Protein 6SWI (pdb70)

Secondary structure (DSSP, 8-state):
----HHHHHHHHHHHHHTT-TT--HHHHHHHHTS-HHHHHHHHHHHHSS-HHHHHHHHHHHHHHHHHHH----HHHHHHHTT-SSHHHHHHHHHHHHSS-HHHHHHHH---TTS-------

Organism: Geobacillus stearothermophilus (NCBI:txid1422)

InterPro domains:
  IPR001789 Signal transduction response regulator, receiver domain [PF00072] (6-118)
  IPR001789 Signal transduction response regulator, receiver domain [PS50110] (5-122)
  IPR001789 Signal transduction response regulator, receiver domain [SM00448] (4-118)
  IPR009057 Homedomain-like superfamily [SSF46689] (294-342)
  IPR009057 Homedomain-like superfamily [SSF46689] (347-397)
  IPR011006 CheY-like superfamily [SSF52172] (5-155)
  IPR018060 AraC-like, DNA binding HTH domain [PF12833] (318-395)
  IPR018060 AraC-like, DNA binding HTH domain [PS01124] (297-396)
  IPR018060 AraC-like, DNA binding HTH domain [SM00342] (311-394)
  IPR018062 HTH domain AraC-type, conserved site [PS00041] (348-390)
  IPR020449 Transcription regulator HTH, AraC- type, HTH domain [PR00032] (363-378)
  IPR020449 Transcription regulator HTH, AraC- type, HTH domain [PR00032] (378-394)
  IPR051552 Hexose Phosphate Transport Regulator [PTHR42713] (4-187)

Nearest PDB structures (foldseek):
  6swi-assembly1_A  TM=1.008E+00  e=3.153E-19  Geobacillus stearothermophilus
  3lsg-assembly1_A  TM=9.670E-01  e=1.122E-08  Fusobacterium nucleatum subsp. nucleatum
  3oou-assembly1_A  TM=9.439E-01  e=3.362E-07  Listeria innocua
  3lsg-assembly3_E  TM=9.500E-01  e=1.324E-06  Fusobacterium nucleatum subsp. nucleatum
  4fe7-assembly1_A-2  TM=8.392E-01  e=9.029E-06  Escherichia coli

B-factor: mean 15.65, std 7.91, range [6.59, 47.98]

Sequence (121 aa):
SRLSSPIIVRRRRARQYIQKHFSQSDLTLEESVAEFLNVSPVYLSRMIKQELGIISFIIHLLTKKIRMEKAAELLLSSTELPPIHEIAERVGYDDTQHYFSSSTAFKKKAMGVVSPNQYRRRTTRMMISSEYTTDHHHHHH

Structure (mmCIF, N/CA/C/O backbone):
data_6SWI
#
_entry.id   6SWI
#
_cell.length_a   26.855
_cell.length_b   38.744
_cell.length_c   92.463
_cell.angle_alpha   90.000
_cell.angle_beta   90.000
_cell.angle_gamma   90.000
#
_symmetry.space_group_name_H-M   'P 21 21 21'
#
loop_
_entity.id
_entity.type
_entity.pdbx_description
1 polymer 'Two-component response regulator'
2 water water
#
loop_
_atom_site.group_PDB
_atom_site.id
_atom_site.type_symbol
_atom_site.label_atom_id
_atom_site.label_alt_id
_atom_site.label_comp_id
_atom_site.label_asym_id
_atom_site.label_entity_id
_atom_site.label_seq_id
_atom_site.pdbx_PDB_ins_code
_atom_site.Cartn_x
_atom_site.Cartn_y
_atom_site.Cartn_z
_atom_site.occupancy
_atom_site.B_iso_or_equiv
_atom_site.auth_seq_id
_atom_site.auth_comp_id
_atom_site.auth_asym_id
_atom_site.auth_atom_id
_atom_site.pdbx_PDB_model_num
ATOM 1 N N . SER A 1 1 ? 23.754 -2.747 -3.167 1.00 31.05 290 SER A N 1
ATOM 2 C CA . SER A 1 1 ? 25.206 -2.635 -3.250 1.00 31.80 290 SER A CA 1
ATOM 3 C C . SER A 1 1 ? 25.724 -3.043 -4.619 1.00 31.53 290 SER A C 1
ATOM 4 O O . SER A 1 1 ? 25.585 -4.198 -5.026 1.00 31.67 290 SER A O 1
ATOM 5 N N . ARG A 1 2 ? 26.328 -2.084 -5.323 1.00 29.05 291 ARG A N 1
ATOM 6 C CA . ARG A 1 2 ? 26.842 -2.294 -6.672 1.00 26.67 291 ARG A CA 1
ATOM 7 C C . ARG A 1 2 ? 28.281 -1.808 -6.801 1.00 24.15 291 ARG A C 1
ATOM 8 O O . ARG A 1 2 ? 28.714 -1.409 -7.884 1.00 24.55 291 ARG A O 1
ATOM 11 N N . LEU A 1 3 ? 29.029 -1.825 -5.702 1.00 19.94 292 LEU A N 1
ATOM 12 C CA . LEU A 1 3 ? 30.437 -1.461 -5.745 1.00 16.42 292 LEU A CA 1
ATOM 13 C C . LEU A 1 3 ? 31.237 -2.538 -6.470 1.00 16.34 292 LEU A C 1
ATOM 14 O O . LEU A 1 3 ? 30.937 -3.733 -6.380 1.00 17.48 292 LEU A O 1
ATOM 19 N N . SER A 1 4 ? 32.267 -2.101 -7.206 1.00 15.55 293 SER A N 1
ATOM 20 C CA A SER A 1 4 ? 33.177 -3.036 -7.845 0.62 14.94 293 SER A CA 1
ATOM 21 C CA B SER A 1 4 ? 33.187 -3.029 -7.845 0.38 15.18 293 SER A CA 1
ATOM 22 C C . SER A 1 4 ? 33.868 -3.895 -6.788 1.00 14.26 293 SER A C 1
ATOM 23 O O . SER A 1 4 ? 33.998 -3.490 -5.630 1.00 14.33 293 SER A O 1
ATOM 28 N N . PRO A 1 5 ? 34.318 -5.096 -7.169 1.00 13.75 294 PRO A N 1
ATOM 29 C CA . PRO A 1 5 ? 34.961 -5.981 -6.182 1.00 13.39 294 PRO A CA 1
ATOM 30 C C . PRO A 1 5 ? 36.079 -5.343 -5.368 1.00 13.07 294 PRO A C 1
ATOM 31 O O . PRO A 1 5 ? 36.142 -5.559 -4.154 1.00 14.84 294 PRO A O 1
ATO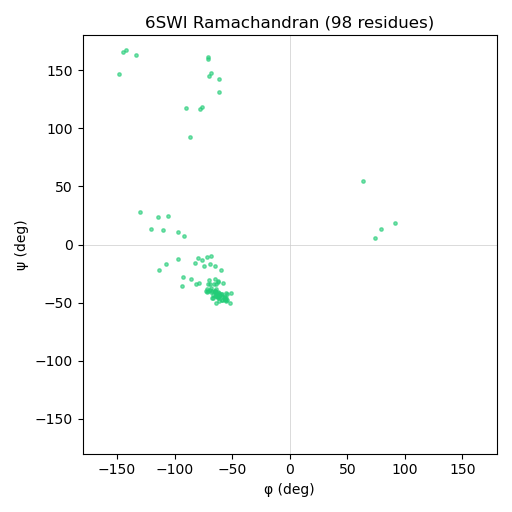M 35 N N . ILE A 1 6 ? 36.953 -4.550 -5.988 1.00 12.41 295 ILE A N 1
ATOM 36 C CA A ILE A 1 6 ? 38.085 -3.992 -5.256 0.44 12.86 295 ILE A CA 1
ATOM 37 C CA B ILE A 1 6 ? 38.084 -3.997 -5.250 0.56 12.77 295 ILE A CA 1
ATOM 38 C C . ILE A 1 6 ? 37.616 -2.977 -4.219 1.00 11.59 295 ILE A C 1
ATOM 39 O O . ILE A 1 6 ? 38.145 -2.919 -3.099 1.00 12.12 295 ILE A O 1
ATOM 48 N N . VAL A 1 7 ? 36.622 -2.158 -4.571 1.00 11.51 296 VAL A N 1
ATOM 49 C CA . VAL A 1 7 ? 36.135 -1.147 -3.640 1.00 11.38 296 VAL A CA 1
ATOM 50 C C . VAL A 1 7 ? 35.340 -1.801 -2.522 1.00 11.34 296 VAL A C 1
ATOM 51 O O . VAL A 1 7 ? 35.462 -1.424 -1.352 1.00 11.65 296 VAL A O 1
ATOM 55 N N . ARG A 1 8 ? 34.528 -2.805 -2.856 1.00 12.38 297 ARG A N 1
ATOM 56 C CA A ARG A 1 8 ? 33.802 -3.534 -1.823 0.53 13.70 297 ARG A CA 1
ATOM 57 C CA B ARG A 1 8 ? 33.803 -3.532 -1.823 0.47 13.04 297 ARG A CA 1
ATOM 58 C C . ARG A 1 8 ? 34.762 -4.191 -0.835 1.00 12.57 297 ARG A C 1
ATOM 59 O O . ARG A 1 8 ? 34.555 -4.124 0.384 1.00 13.05 297 ARG A O 1
ATOM 74 N N . ARG A 1 9 ? 35.823 -4.822 -1.346 1.00 12.68 298 ARG A N 1
ATOM 75 C CA A ARG A 1 9 ? 36.795 -5.474 -0.471 0.56 13.77 298 ARG A CA 1
ATOM 76 C CA B ARG A 1 9 ? 36.787 -5.474 -0.466 0.44 13.85 298 ARG A CA 1
ATOM 77 C C . ARG A 1 9 ? 37.510 -4.461 0.412 1.00 12.76 298 ARG A C 1
ATOM 78 O O . ARG A 1 9 ? 37.747 -4.714 1.602 1.00 12.72 298 ARG A O 1
ATOM 93 N N . ALA A 1 10 ? 37.877 -3.311 -0.156 1.00 11.15 299 ALA A N 1
ATOM 94 C CA . ALA A 1 10 ? 38.548 -2.289 0.639 1.00 10.96 299 ALA A CA 1
ATOM 95 C C . ALA A 1 10 ? 37.640 -1.767 1.743 1.00 9.88 299 ALA A C 1
ATOM 96 O O . ALA A 1 10 ? 38.080 -1.593 2.888 1.00 11.31 299 ALA A O 1
ATOM 98 N N . ARG A 1 11 ? 36.374 -1.499 1.414 1.00 11.17 300 ARG A N 1
ATOM 99 C CA . ARG A 1 11 ? 35.447 -0.978 2.410 1.00 12.90 300 ARG A CA 1
ATOM 100 C C . ARG A 1 11 ? 35.199 -1.999 3.508 1.00 12.66 300 ARG A C 1
ATOM 101 O O . ARG A 1 11 ? 35.156 -1.643 4.689 1.00 13.49 300 ARG A O 1
ATOM 109 N N . GLN A 1 12 ? 35.071 -3.275 3.140 1.00 13.17 301 GLN A N 1
ATOM 110 C CA . GLN A 1 12 ? 34.906 -4.326 4.141 1.00 14.31 301 GLN A CA 1
ATOM 111 C C . GLN A 1 12 ? 36.092 -4.368 5.092 1.00 12.24 301 GLN A C 1
ATOM 112 O O . GLN A 1 12 ? 35.921 -4.533 6.307 1.00 12.99 301 GLN A O 1
ATOM 118 N N . TYR A 1 13 ? 37.307 -4.248 4.551 1.00 10.85 302 TYR A N 1
ATOM 119 C CA . TYR A 1 13 ? 38.502 -4.308 5.379 1.00 11.42 302 TYR A CA 1
ATOM 120 C C . TYR A 1 13 ? 38.559 -3.125 6.338 1.00 10.64 302 TYR A C 1
ATOM 121 O O . TYR A 1 13 ? 38.853 -3.297 7.527 1.00 12.47 302 TYR A O 1
ATOM 130 N N . ILE A 1 14 ? 38.257 -1.922 5.840 1.00 11.04 303 ILE A N 1
ATOM 131 C CA . ILE A 1 14 ? 38.233 -0.733 6.685 1.00 12.43 303 ILE A CA 1
ATOM 132 C C . ILE A 1 14 ? 37.175 -0.875 7.774 1.00 12.67 303 ILE A C 1
ATOM 133 O O . ILE A 1 14 ? 37.397 -0.499 8.933 1.00 14.09 303 ILE A O 1
ATOM 138 N N . GLN A 1 15 ? 36.008 -1.419 7.414 1.00 13.01 304 GLN A N 1
ATOM 139 C CA . GLN A 1 15 ? 34.889 -1.578 8.390 1.00 15.88 304 GLN A CA 1
ATOM 140 C C . GLN A 1 15 ? 35.316 -2.504 9.534 1.00 15.90 304 GLN A C 1
ATOM 141 O O . GLN A 1 15 ? 34.845 -2.316 10.669 1.00 17.14 304 GLN A O 1
ATOM 147 N N . LYS A 1 16 ? 36.173 -3.477 9.241 1.00 15.45 305 LYS A N 1
ATOM 148 C CA . LYS A 1 16 ? 36.641 -4.397 10.268 1.00 17.54 305 LYS A CA 1
ATOM 149 C C . LYS A 1 16 ? 37.836 -3.870 11.047 1.00 15.42 305 LYS A C 1
ATOM 150 O O . LYS A 1 16 ? 37.993 -4.222 12.223 1.00 17.48 305 LYS A O 1
ATOM 156 N N . HIS A 1 17 ? 38.683 -3.038 10.433 1.00 11.91 306 HIS A N 1
ATOM 157 C CA . HIS A 1 17 ? 39.997 -2.735 10.987 1.00 11.83 306 HIS A CA 1
ATOM 158 C C . HIS A 1 17 ? 40.225 -1.265 11.290 1.00 10.65 306 HIS A C 1
ATOM 159 O O . HIS A 1 17 ? 41.364 -0.872 11.557 1.00 10.76 306 HIS A O 1
ATOM 166 N N . PHE A 1 18 ? 39.177 -0.447 11.299 1.00 11.14 307 PHE A N 1
ATOM 167 C CA . PHE A 1 18 ? 39.365 0.974 11.564 1.00 10.89 307 PHE A CA 1
ATOM 168 C C . PHE A 1 18 ? 39.988 1.234 12.932 1.00 10.19 307 PHE A C 1
ATOM 169 O O . PHE A 1 18 ? 40.554 2.310 13.140 1.00 10.47 307 PHE A O 1
ATOM 177 N N . SER A 1 19 ? 39.881 0.287 13.872 1.00 10.66 308 SER A N 1
ATOM 178 C CA . SER A 1 19 ? 40.473 0.478 15.193 1.00 10.33 308 SER A CA 1
ATOM 179 C C . SER A 1 19 ? 41.994 0.469 15.160 1.00 11.16 308 SER A C 1
ATOM 180 O O . SER A 1 19 ? 42.619 0.820 16.167 1.00 12.53 308 SER A O 1
ATOM 183 N N . GLN A 1 20 ? 42.598 0.092 14.035 1.00 10.96 309 GLN A N 1
ATOM 184 C CA . GLN A 1 20 ? 44.043 -0.071 13.930 1.00 12.36 309 GLN A CA 1
ATOM 185 C C . GLN A 1 20 ? 44.685 1.241 13.494 1.00 11.70 309 GLN A C 1
ATOM 186 O O . GLN A 1 20 ? 44.409 1.746 12.400 1.00 11.52 309 GLN A O 1
ATOM 192 N N . SER A 1 21 ? 45.537 1.795 14.359 1.00 12.64 310 SER A N 1
ATOM 193 C CA . SER A 1 21 ? 46.079 3.113 14.075 1.00 12.59 310 SER A CA 1
ATOM 194 C C . SER A 1 21 ? 47.094 3.098 12.942 1.00 14.41 310 SER A C 1
ATOM 195 O O . SER A 1 21 ? 47.476 4.173 12.477 1.00 17.49 310 SER A O 1
ATOM 198 N N . ASP A 1 22 ? 47.537 1.925 12.490 1.00 13.48 311 ASP A N 1
ATOM 199 C CA . ASP A 1 22 ? 48.446 1.822 11.358 1.00 14.15 311 ASP A CA 1
ATOM 200 C C . ASP A 1 22 ? 47.722 1.529 10.043 1.00 13.74 311 ASP A C 1
ATOM 201 O O . ASP A 1 22 ? 48.372 1.224 9.039 1.00 16.19 311 ASP A O 1
ATOM 206 N N . LEU A 1 23 ? 46.398 1.622 10.015 1.00 12.57 312 LEU A N 1
ATOM 207 C CA . LEU A 1 23 ? 45.651 1.343 8.793 1.00 12.42 312 LEU A CA 1
ATOM 208 C C . LEU A 1 23 ? 45.777 2.522 7.830 1.00 12.82 312 LEU A C 1
ATOM 209 O O . LEU A 1 23 ? 45.354 3.639 8.150 1.00 15.10 312 LEU A O 1
ATOM 214 N N . THR A 1 24 ? 46.352 2.282 6.650 1.00 12.55 313 THR A N 1
ATOM 215 C CA . THR A 1 24 ? 46.540 3.332 5.661 1.00 12.49 313 THR A CA 1
ATOM 216 C C . THR A 1 24 ? 46.100 2.824 4.296 1.00 10.26 313 THR A C 1
ATOM 217 O O . THR A 1 24 ? 45.973 1.620 4.066 1.00 10.49 313 THR A O 1
ATOM 221 N N . LEU A 1 25 ? 45.892 3.768 3.381 1.00 12.16 314 LEU A N 1
ATOM 222 C CA . LEU A 1 25 ? 45.565 3.409 2.007 1.00 11.39 314 LEU A CA 1
ATOM 223 C C . LEU A 1 25 ? 46.608 2.462 1.438 1.00 10.20 314 LEU A C 1
ATOM 224 O O . LEU A 1 25 ? 4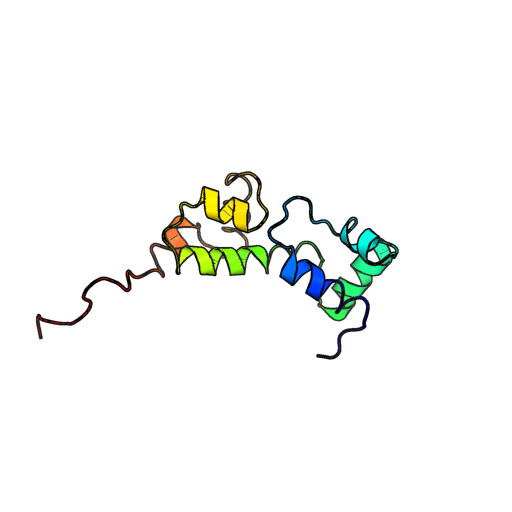6.280 1.413 0.865 1.00 9.87 314 LEU A O 1
ATOM 229 N N . GLU A 1 26 ? 47.882 2.811 1.613 1.00 11.02 315 GLU A N 1
ATOM 230 C CA A GLU A 1 26 ? 48.953 1.973 1.093 0.65 12.64 315 GLU A CA 1
ATOM 231 C CA B GLU A 1 26 ? 48.957 1.972 1.096 0.35 13.40 315 GLU A CA 1
ATOM 232 C C . GLU A 1 26 ? 48.909 0.578 1.703 1.00 12.50 315 GLU A C 1
ATOM 233 O O . GLU A 1 26 ? 49.137 -0.414 1.010 1.00 14.41 315 GLU A O 1
ATOM 244 N N . SER A 1 27 ? 48.599 0.483 2.996 1.00 12.98 316 SER A N 1
ATOM 245 C CA . SER A 1 27 ? 48.560 -0.821 3.650 1.00 13.58 316 SER A CA 1
ATOM 246 C C . SER A 1 27 ? 47.394 -1.687 3.162 1.00 13.67 316 SER A C 1
ATOM 247 O O . SER A 1 27 ? 47.524 -2.917 3.084 1.00 16.20 316 SER A O 1
ATOM 250 N N . VAL A 1 28 ? 46.253 -1.075 2.836 1.00 12.48 317 VAL A N 1
ATOM 251 C CA . VAL A 1 28 ? 45.145 -1.832 2.262 1.00 13.16 317 VAL A CA 1
ATOM 252 C C . VAL A 1 28 ? 45.473 -2.256 0.839 1.00 12.83 317 VAL A C 1
ATOM 253 O O . VAL A 1 28 ? 45.166 -3.380 0.422 1.00 15.66 317 VAL A O 1
ATOM 257 N N . ALA A 1 29 ? 46.114 -1.369 0.074 1.00 11.45 318 ALA A N 1
ATOM 258 C CA . ALA A 1 29 ? 46.562 -1.757 -1.258 1.00 13.25 318 ALA A CA 1
ATOM 259 C C . ALA A 1 29 ? 47.505 -2.959 -1.203 1.00 16.06 318 ALA A C 1
ATOM 260 O O . ALA A 1 29 ? 47.485 -3.800 -2.111 1.00 18.38 318 ALA A O 1
ATOM 262 N N . GLU A 1 30 ? 48.319 -3.076 -0.143 1.00 18.26 319 GLU A N 1
ATOM 263 C CA . GLU A 1 30 ? 49.146 -4.275 0.019 1.00 23.83 319 GLU A CA 1
ATOM 264 C C . GLU A 1 30 ? 48.289 -5.509 0.281 1.00 24.19 319 GLU A C 1
ATOM 265 O O . GLU A 1 30 ? 48.526 -6.574 -0.303 1.00 26.07 319 GLU A O 1
ATOM 271 N N . PHE A 1 31 ? 47.306 -5.397 1.181 1.00 24.44 320 PHE A N 1
ATOM 272 C CA . PHE A 1 31 ? 46.400 -6.516 1.432 1.00 24.35 320 PHE A CA 1
ATOM 273 C C . PHE A 1 31 ? 45.720 -6.964 0.146 1.00 22.57 320 PHE A C 1
ATOM 274 O O . PHE A 1 31 ? 45.643 -8.163 -0.150 1.00 24.41 320 PHE A O 1
ATOM 282 N N . LEU A 1 32 ? 45.235 -6.010 -0.642 1.00 21.75 321 LEU A N 1
ATOM 283 C CA . LEU A 1 32 ? 44.519 -6.324 -1.866 1.00 22.62 321 LEU A CA 1
ATOM 284 C C . LEU A 1 32 ? 45.445 -6.662 -3.023 1.00 23.25 321 LEU A C 1
ATOM 285 O O . LEU A 1 32 ? 44.965 -7.144 -4.058 1.00 24.63 321 LEU A O 1
ATOM 290 N N . ASN A 1 33 ? 46.746 -6.406 -2.876 1.00 23.50 322 ASN A N 1
ATOM 291 C CA . ASN A 1 33 ? 47.735 -6.673 -3.916 1.00 23.76 322 ASN A CA 1
ATOM 292 C C . ASN A 1 33 ? 47.483 -5.822 -5.161 1.00 23.15 322 ASN A C 1
ATOM 293 O O . ASN A 1 33 ? 47.346 -6.338 -6.270 1.00 26.03 322 ASN A O 1
ATOM 298 N N . VAL A 1 34 ? 47.417 -4.498 -4.974 1.00 18.96 323 VAL A N 1
ATOM 299 C CA . VAL A 1 34 ? 47.138 -3.562 -6.060 1.00 15.77 323 VAL A CA 1
ATOM 300 C C . VAL A 1 34 ? 47.925 -2.269 -5.862 1.00 13.14 323 VAL A C 1
ATOM 301 O O . VAL A 1 34 ? 48.428 -1.968 -4.776 1.00 13.74 323 VAL A O 1
ATOM 305 N N . SER A 1 35 ? 47.980 -1.480 -6.932 1.00 12.07 324 SER A N 1
ATOM 306 C CA . SER A 1 35 ? 48.565 -0.151 -6.874 1.00 10.18 324 SER A CA 1
ATOM 307 C C . SER A 1 35 ? 47.797 0.734 -5.900 1.00 8.51 324 SER A C 1
ATOM 308 O O . SER A 1 35 ? 46.568 0.813 -5.985 1.00 8.55 324 SER A O 1
ATOM 311 N N . PRO A 1 36 ? 48.479 1.435 -4.990 1.00 10.06 325 PRO A N 1
ATOM 312 C CA . PRO A 1 36 ? 47.760 2.391 -4.133 1.00 9.92 325 PRO A CA 1
ATOM 313 C C . PRO A 1 36 ? 47.094 3.517 -4.899 1.00 7.98 325 PRO A C 1
ATOM 314 O O . PRO A 1 36 ? 46.044 4.014 -4.472 1.00 8.79 325 PRO A O 1
ATOM 318 N N . VAL A 1 37 ? 47.667 3.938 -6.030 1.00 8.72 326 VAL A N 1
ATOM 319 C CA . VAL A 1 37 ? 47.036 4.983 -6.825 1.00 9.04 326 VAL A CA 1
ATOM 320 C C . VAL A 1 37 ? 45.736 4.473 -7.429 1.00 7.94 326 VAL A C 1
ATOM 321 O O . VAL A 1 37 ? 44.705 5.150 -7.379 1.00 8.53 326 VAL A O 1
ATOM 325 N N . TYR A 1 38 ? 45.760 3.269 -8.007 1.00 7.34 327 TYR A N 1
ATOM 326 C CA . TYR A 1 38 ? 44.532 2.676 -8.527 1.00 7.26 327 TYR A CA 1
ATOM 327 C C . TYR A 1 38 ? 43.468 2.577 -7.442 1.00 6.85 327 TYR A C 1
ATOM 328 O O . TYR A 1 38 ? 42.312 2.964 -7.646 1.00 7.35 327 TYR A O 1
ATOM 337 N N . LEU A 1 39 ? 43.842 2.066 -6.269 1.00 6.59 328 LEU A N 1
ATOM 338 C CA . LEU A 1 39 ? 42.863 1.903 -5.202 1.00 7.87 328 LEU A CA 1
ATOM 339 C C . LEU A 1 39 ? 42.285 3.245 -4.780 1.00 7.34 328 LEU A C 1
ATOM 340 O O . LEU A 1 39 ? 41.068 3.381 -4.607 1.00 8.31 328 LEU A O 1
ATOM 345 N N . SER A 1 40 ? 43.149 4.244 -4.595 1.00 7.66 329 SER A N 1
ATOM 346 C CA . SER A 1 40 ? 42.686 5.574 -4.211 1.00 8.76 329 SER A CA 1
ATOM 347 C C . SER A 1 40 ? 41.688 6.107 -5.219 1.00 8.01 329 SER A C 1
ATOM 348 O O . SER A 1 40 ? 40.642 6.658 -4.848 1.00 9.14 329 SER A O 1
ATOM 351 N N . ARG A 1 41 ? 42.003 5.963 -6.508 1.00 8.38 330 ARG A N 1
ATOM 352 C CA . ARG A 1 41 ? 41.128 6.479 -7.548 1.00 9.15 330 ARG A CA 1
ATOM 353 C C . ARG A 1 41 ? 39.798 5.755 -7.559 1.00 8.76 330 ARG A C 1
ATOM 354 O O . ARG A 1 41 ? 38.747 6.382 -7.745 1.00 10.00 330 ARG A O 1
ATOM 362 N N . MET A 1 42 ? 39.816 4.434 -7.383 1.00 8.30 331 MET A N 1
ATOM 363 C CA . MET A 1 42 ? 38.570 3.685 -7.479 1.00 8.33 331 MET A CA 1
ATOM 364 C C . MET A 1 42 ? 37.672 3.954 -6.281 1.00 8.32 331 MET A C 1
ATOM 365 O O . MET A 1 42 ? 36.451 4.059 -6.434 1.00 9.40 331 MET A O 1
ATOM 370 N N . ILE A 1 43 ? 38.253 4.085 -5.082 1.00 8.43 332 ILE A N 1
ATOM 371 C CA . ILE A 1 43 ? 37.458 4.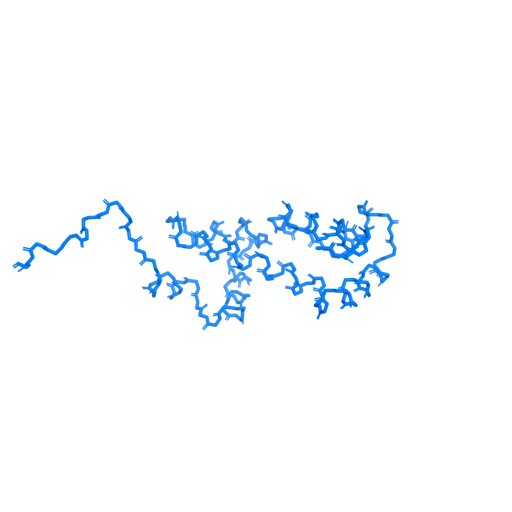464 -3.919 1.00 9.07 332 ILE A CA 1
ATOM 372 C C . ILE A 1 43 ? 36.789 5.811 -4.154 1.00 9.62 332 ILE A C 1
ATOM 373 O O . ILE A 1 43 ? 35.585 5.977 -3.926 1.00 10.73 332 ILE A O 1
ATOM 378 N N . LYS A 1 44 ? 37.556 6.791 -4.629 1.00 9.81 333 LYS A N 1
ATOM 379 C CA . LYS A 1 44 ? 36.997 8.116 -4.847 1.00 11.97 333 LYS A CA 1
ATOM 380 C C . LYS A 1 44 ? 35.928 8.081 -5.927 1.00 11.46 333 LYS A C 1
ATOM 381 O O . LYS A 1 44 ? 34.883 8.723 -5.796 1.00 12.95 333 LYS A O 1
ATOM 387 N N . GLN A 1 45 ? 36.157 7.312 -6.988 1.00 11.68 334 GLN A N 1
ATOM 388 C CA . GLN A 1 45 ? 35.211 7.286 -8.093 1.00 12.84 334 GLN A CA 1
ATOM 389 C C . GLN A 1 45 ? 33.894 6.646 -7.689 1.00 12.03 334 GLN A C 1
ATOM 390 O O . GLN A 1 45 ? 32.824 7.108 -8.095 1.00 14.09 334 GLN A O 1
ATOM 396 N N . GLU A 1 46 ? 33.950 5.577 -6.897 1.00 10.74 335 GLU A N 1
ATOM 397 C CA . GLU A 1 46 ? 32.750 4.809 -6.598 1.00 10.86 335 GLU A CA 1
ATOM 398 C C . GLU A 1 46 ? 32.058 5.254 -5.320 1.00 11.24 335 GLU A C 1
ATOM 399 O O . GLU A 1 46 ? 30.826 5.246 -5.251 1.00 13.02 335 GLU A O 1
ATOM 405 N N . LEU A 1 47 ? 32.823 5.646 -4.312 1.00 11.36 336 LEU A N 1
ATOM 406 C CA . LEU A 1 47 ? 32.256 6.103 -3.053 1.00 11.50 336 LEU A CA 1
ATOM 407 C C . LEU A 1 47 ? 32.156 7.617 -2.955 1.00 11.95 336 LEU A C 1
ATOM 408 O O . LEU A 1 47 ? 31.480 8.118 -2.052 1.00 13.81 336 LEU A O 1
ATOM 413 N N . GLY A 1 48 ? 32.795 8.352 -3.863 1.00 11.69 337 GLY A N 1
ATOM 414 C CA . GLY A 1 48 ? 32.735 9.799 -3.863 1.00 12.56 337 GLY A CA 1
ATOM 415 C C . GLY A 1 48 ? 33.540 10.468 -2.782 1.00 14.04 337 GLY A C 1
ATOM 416 O O . GLY A 1 48 ? 33.473 11.695 -2.652 1.00 17.90 337 GLY A O 1
ATOM 417 N N . ILE A 1 49 ? 34.305 9.696 -2.016 1.00 12.58 338 ILE A N 1
ATOM 418 C CA A ILE A 1 49 ? 35.070 10.209 -0.888 0.42 13.02 338 ILE A CA 1
ATOM 419 C CA B ILE A 1 49 ? 35.044 10.183 -0.864 0.58 12.96 338 ILE A CA 1
ATOM 420 C C . ILE A 1 49 ? 36.402 9.484 -0.866 1.00 12.10 338 ILE A C 1
ATOM 421 O O . ILE A 1 49 ? 36.517 8.334 -1.297 1.00 13.80 338 ILE A O 1
ATOM 430 N N . SER A 1 50 ? 37.427 10.186 -0.392 1.00 11.09 339 SER A N 1
ATOM 431 C CA . SER A 1 50 ? 38.760 9.617 -0.321 1.00 11.44 339 SER A CA 1
ATOM 432 C C . SER A 1 50 ? 38.837 8.545 0.764 1.00 10.55 339 SER A C 1
ATOM 433 O O . SER A 1 50 ? 38.021 8.491 1.685 1.00 10.44 339 SER A O 1
ATOM 436 N N . PHE A 1 51 ? 39.865 7.703 0.657 1.00 10.23 340 PHE A N 1
ATOM 437 C CA . PHE A 1 51 ? 40.128 6.699 1.682 1.00 10.64 340 PHE A CA 1
ATOM 438 C C . PHE A 1 51 ? 40.183 7.323 3.071 1.00 9.44 340 PHE A C 1
ATOM 439 O O . PHE A 1 51 ? 39.536 6.839 4.005 1.00 9.55 340 PHE A O 1
ATOM 447 N N . ILE A 1 52 ? 40.960 8.395 3.241 1.00 9.75 341 ILE A N 1
ATOM 448 C CA A ILE A 1 52 ? 41.130 8.973 4.572 0.54 10.46 341 ILE A CA 1
ATOM 449 C CA B ILE A 1 52 ? 41.115 8.926 4.589 0.46 9.83 341 ILE A CA 1
ATOM 450 C C . ILE A 1 52 ? 39.807 9.506 5.108 1.00 8.25 341 ILE A C 1
ATOM 451 O O . ILE A 1 52 ? 39.504 9.378 6.297 1.00 8.34 341 ILE A O 1
ATOM 460 N N . HIS A 1 53 ? 39.000 10.125 4.239 1.00 7.97 342 HIS A N 1
ATOM 461 C CA . HIS A 1 53 ? 37.728 10.649 4.718 1.00 8.05 342 HIS A CA 1
ATOM 462 C C . HIS A 1 53 ? 36.772 9.517 5.070 1.00 8.22 342 HIS A C 1
ATOM 463 O O . HIS A 1 53 ? 36.050 9.600 6.066 1.00 8.72 342 HIS A O 1
ATOM 470 N N . LEU A 1 54 ? 36.755 8.450 4.270 1.00 8.58 343 LEU A N 1
ATOM 471 C CA . LEU A 1 54 ? 35.927 7.290 4.583 1.00 9.74 343 LEU A CA 1
ATOM 472 C C . LEU A 1 54 ? 36.345 6.672 5.912 1.00 8.24 343 LEU A C 1
ATOM 473 O O . LEU A 1 54 ? 35.514 6.391 6.783 1.00 9.03 343 LEU A O 1
ATOM 478 N N . LEU A 1 55 ? 37.642 6.441 6.084 1.00 8.44 344 LEU A N 1
ATOM 479 C CA . LEU A 1 55 ? 38.134 5.848 7.321 1.00 8.37 344 LEU A CA 1
ATOM 480 C C . LEU A 1 55 ? 37.819 6.745 8.512 1.00 6.85 344 LEU A C 1
ATOM 481 O O . LEU A 1 55 ? 37.382 6.271 9.573 1.00 7.70 344 LEU A O 1
ATOM 486 N N . THR A 1 56 ? 38.041 8.049 8.355 1.00 6.92 345 THR A N 1
ATOM 487 C CA . THR A 1 56 ? 37.759 8.970 9.451 1.00 7.08 345 THR A CA 1
ATOM 488 C C . THR A 1 56 ? 36.278 8.971 9.800 1.00 7.87 345 THR A C 1
ATOM 489 O O . THR A 1 56 ? 35.912 8.979 10.980 1.00 8.71 345 THR A O 1
ATOM 493 N N . LYS A 1 57 ? 35.411 8.952 8.788 1.00 8.05 346 LYS A N 1
ATOM 494 C CA A LYS A 1 57 ? 33.973 8.925 9.029 0.49 9.25 346 LYS A CA 1
ATOM 495 C CA B LYS A 1 57 ? 33.980 8.936 9.054 0.51 9.14 346 LYS A CA 1
ATOM 496 C C . LYS A 1 57 ? 33.579 7.695 9.839 1.00 8.89 346 LYS A C 1
ATOM 497 O O . LYS A 1 57 ? 32.825 7.790 10.815 1.00 10.12 346 LYS A O 1
ATOM 508 N N . ILE A 1 58 ? 34.086 6.525 9.444 1.00 8.54 347 ILE A N 1
ATOM 509 C CA . ILE A 1 58 ? 33.769 5.293 10.163 1.00 9.13 347 ILE A CA 1
ATOM 510 C C . ILE A 1 58 ? 34.255 5.380 11.601 1.00 8.12 347 ILE A C 1
ATOM 511 O O . ILE A 1 58 ? 33.544 5.001 12.543 1.00 9.61 347 ILE A O 1
ATOM 516 N N . ARG A 1 59 ? 35.473 5.892 11.790 1.00 7.38 348 ARG A N 1
ATOM 517 C CA . ARG A 1 59 ? 36.022 6.026 13.134 1.00 7.12 348 ARG A CA 1
ATOM 518 C C . ARG A 1 59 ? 35.194 6.965 13.997 1.00 7.08 348 ARG A C 1
ATOM 519 O O . ARG A 1 59 ? 34.933 6.667 15.168 1.00 7.75 348 ARG A O 1
ATOM 527 N N . MET A 1 60 ? 34.802 8.117 13.454 1.00 8.51 349 MET A N 1
ATOM 528 C CA . MET A 1 60 ? 34.092 9.094 14.272 1.00 9.59 349 MET A CA 1
ATOM 529 C C . MET A 1 60 ? 32.682 8.622 14.592 1.00 10.52 349 MET A C 1
ATOM 530 O O . MET A 1 60 ? 32.168 8.886 15.688 1.00 11.80 349 MET A O 1
ATOM 535 N N . GLU A 1 61 ? 32.048 7.901 13.668 1.00 10.77 350 GLU A N 1
ATOM 536 C CA . GLU A 1 61 ? 30.735 7.356 13.983 1.00 12.46 350 GLU A CA 1
ATOM 537 C C . GLU A 1 61 ? 30.815 6.261 15.048 1.00 10.55 350 GLU A C 1
ATOM 538 O O . GLU A 1 61 ? 29.946 6.183 15.923 1.00 11.32 350 GLU A O 1
ATOM 544 N N . LYS A 1 62 ? 31.862 5.429 15.019 1.00 9.35 351 LYS A N 1
ATOM 545 C CA . LYS A 1 62 ? 32.049 4.465 16.105 1.00 8.68 351 LYS A CA 1
ATOM 546 C C . LYS A 1 62 ? 32.321 5.178 17.422 1.00 7.77 351 LYS A C 1
ATOM 547 O O . LYS A 1 62 ? 31.811 4.778 18.476 1.00 8.32 351 LYS A O 1
ATOM 553 N N . ALA A 1 63 ? 33.125 6.240 17.376 1.00 7.13 352 ALA A N 1
ATOM 554 C CA . ALA A 1 63 ? 33.402 6.995 18.592 1.00 8.06 352 ALA A CA 1
ATOM 555 C C . ALA A 1 63 ? 32.126 7.583 19.166 1.00 7.80 352 ALA A C 1
ATOM 556 O O . ALA A 1 63 ? 31.916 7.563 20.382 1.00 7.51 352 ALA A O 1
ATOM 558 N N . ALA A 1 64 ? 31.273 8.139 18.308 1.00 8.37 353 ALA A N 1
ATOM 559 C CA . ALA A 1 64 ? 30.006 8.683 18.773 1.00 10.00 353 ALA A CA 1
ATOM 560 C C . ALA A 1 64 ? 29.173 7.607 19.450 1.00 9.17 353 ALA A C 1
ATOM 561 O O . ALA A 1 64 ? 28.572 7.843 20.505 1.00 9.65 353 ALA A O 1
ATOM 563 N N . GLU A 1 65 ? 29.140 6.410 18.867 1.00 8.85 354 GLU A N 1
ATOM 564 C CA . GLU A 1 65 ? 28.419 5.303 19.483 1.00 9.99 354 GLU A CA 1
ATOM 565 C C . GLU A 1 65 ? 28.967 4.998 20.872 1.00 9.26 354 GLU A C 1
ATOM 566 O O . GLU A 1 65 ? 28.202 4.844 21.833 1.00 10.53 354 GLU A O 1
ATOM 572 N N . LEU A 1 66 ? 30.294 4.905 20.996 1.00 8.08 355 LEU A N 1
ATOM 573 C CA . LEU A 1 66 ? 30.898 4.598 22.291 1.00 8.41 355 LEU A CA 1
ATOM 574 C C . LEU A 1 66 ? 30.663 5.712 23.300 1.00 7.32 355 LEU A C 1
ATOM 575 O O . LEU A 1 66 ? 30.505 5.441 24.495 1.00 8.04 355 LEU A O 1
ATOM 580 N N . LEU A 1 67 ? 30.632 6.964 22.851 1.00 7.08 356 LEU A N 1
ATOM 581 C CA . LEU A 1 67 ? 30.385 8.068 23.769 1.00 6.65 356 LEU A CA 1
ATOM 582 C C . LEU A 1 67 ? 28.998 7.974 24.380 1.00 7.37 356 LEU A C 1
ATOM 583 O O . LEU A 1 67 ? 28.805 8.345 25.542 1.00 8.79 356 LEU A O 1
ATOM 588 N N . LEU A 1 68 ? 28.019 7.482 23.624 1.00 7.21 357 LEU A N 1
ATOM 589 C CA . LEU A 1 68 ? 26.651 7.453 24.114 1.00 8.51 357 LEU A CA 1
ATOM 590 C C . LEU A 1 68 ? 26.288 6.148 24.799 1.00 8.14 357 LEU A C 1
ATOM 591 O O . LEU A 1 68 ? 25.414 6.142 25.673 1.00 11.01 357 LEU A O 1
ATOM 596 N N . SER A 1 69 ? 26.926 5.042 24.433 1.00 8.38 358 SER A N 1
ATOM 597 C CA A SER A 1 69 ? 26.526 3.729 24.918 0.69 8.71 358 SER A CA 1
ATOM 598 C CA B SER A 1 69 ? 26.531 3.724 24.908 0.31 9.75 358 SER A CA 1
ATOM 599 C C . SER A 1 69 ? 27.485 3.148 25.938 1.00 9.63 358 SER A C 1
ATOM 600 O O . SER A 1 69 ? 27.287 2.015 26.372 1.00 11.77 358 SER A O 1
ATOM 605 N N . THR A 1 70 ? 28.516 3.887 26.320 1.00 9.01 359 THR A N 1
ATOM 606 C CA . THR A 1 70 ? 29.429 3.470 27.369 1.00 9.08 359 THR A CA 1
ATOM 607 C C . THR A 1 70 ? 29.813 4.701 28.165 1.00 9.03 359 THR A C 1
ATOM 608 O O . THR A 1 70 ? 29.596 5.841 27.742 1.00 9.66 359 THR A O 1
ATOM 612 N N . GLU A 1 71 ? 30.428 4.456 29.319 1.00 9.67 360 GLU A N 1
ATOM 613 C CA . GLU A 1 71 ? 31.018 5.510 30.127 1.00 10.87 360 GLU A CA 1
ATOM 614 C C . GLU A 1 71 ? 32.538 5.503 30.024 1.00 9.84 360 GLU A C 1
ATOM 615 O O . GLU A 1 71 ? 33.223 6.001 30.920 1.00 12.20 360 GLU A O 1
ATOM 621 N N . LEU A 1 72 ? 33.072 4.967 28.930 1.00 9.53 361 LEU A N 1
ATOM 622 C CA . LEU A 1 72 ? 34.513 4.914 28.754 1.00 9.43 361 LEU A CA 1
ATOM 623 C C . LEU A 1 72 ? 35.095 6.322 28.737 1.00 8.75 361 LEU A C 1
ATOM 624 O O . LEU A 1 72 ? 34.499 7.235 28.149 1.00 8.44 361 LEU A O 1
ATOM 629 N N . PRO A 1 73 ? 36.272 6.522 29.321 1.00 10.31 362 PRO A N 1
ATOM 630 C CA A PRO A 1 73 ? 36.951 7.812 29.175 0.58 10.28 362 PRO A CA 1
ATOM 631 C CA B PRO A 1 73 ? 36.946 7.814 29.176 0.42 10.64 362 PRO A CA 1
ATOM 632 C C . PRO A 1 73 ? 37.333 8.053 27.725 1.00 9.46 362 PRO A C 1
ATOM 633 O O . PRO A 1 73 ? 37.534 7.114 26.944 1.00 9.28 362 PRO A O 1
ATOM 640 N N . ILE A 1 74 ? 37.455 9.332 27.377 1.00 10.10 363 ILE A N 1
ATOM 641 C CA . ILE A 1 74 ? 37.741 9.713 25.993 1.00 10.81 363 ILE A CA 1
ATOM 642 C C . ILE A 1 74 ? 38.996 9.036 25.467 1.00 10.49 363 ILE A C 1
ATOM 643 O O . ILE A 1 74 ? 39.048 8.621 24.307 1.00 10.03 363 ILE A O 1
ATOM 648 N N . HIS A 1 75 ? 40.044 8.953 26.284 1.00 10.28 364 HIS A N 1
ATOM 649 C CA . HIS A 1 75 ? 41.296 8.414 25.758 1.00 11.50 364 HIS A CA 1
ATOM 650 C C . HIS A 1 75 ? 41.161 6.945 25.370 1.00 9.91 364 HIS A C 1
ATOM 651 O O . HIS A 1 75 ? 41.853 6.473 24.454 1.00 10.44 364 HIS A O 1
ATOM 658 N N . GLU A 1 76 ? 40.278 6.206 26.044 1.00 8.65 365 GLU A N 1
ATOM 659 C CA . GLU A 1 76 ? 40.043 4.823 25.641 1.00 8.08 365 GLU A CA 1
ATOM 660 C C . GLU A 1 76 ? 39.275 4.768 24.335 1.00 7.41 365 GLU A C 1
ATOM 661 O O . GLU A 1 76 ? 39.574 3.938 23.467 1.00 7.69 365 GLU A O 1
ATOM 667 N N . ILE A 1 77 ? 38.284 5.645 24.180 1.00 7.04 366 ILE A N 1
ATOM 668 C CA . ILE A 1 77 ? 37.527 5.703 22.937 1.00 7.42 366 ILE A CA 1
ATOM 669 C C . ILE A 1 77 ? 38.446 6.057 21.778 1.00 6.80 366 ILE A C 1
ATOM 670 O O . ILE A 1 77 ? 38.358 5.465 20.697 1.00 7.48 366 ILE A O 1
ATOM 675 N N . ALA A 1 78 ? 39.360 7.008 21.995 1.00 7.23 367 ALA A N 1
ATOM 676 C CA . ALA A 1 78 ? 40.304 7.386 20.953 1.00 8.22 367 ALA A CA 1
ATOM 677 C C . ALA A 1 78 ? 41.072 6.175 20.453 1.00 7.15 367 ALA A C 1
ATOM 678 O O . ALA A 1 78 ? 41.200 5.959 19.238 1.00 8.01 367 ALA A O 1
ATOM 680 N N . GLU A 1 79 ? 41.609 5.380 21.383 1.00 6.77 368 GLU A N 1
ATOM 681 C CA . GLU A 1 79 ? 42.398 4.216 21.002 1.00 6.78 368 GLU A CA 1
ATOM 682 C C . GLU A 1 79 ? 41.552 3.198 20.252 1.00 6.72 368 GLU A C 1
ATOM 683 O O . GLU A 1 79 ? 42.025 2.571 19.296 1.00 7.64 368 GLU A O 1
ATOM 689 N N . ARG A 1 80 ? 40.299 3.028 20.666 1.00 7.15 369 ARG A N 1
ATOM 690 C CA . ARG A 1 80 ? 39.412 2.047 20.061 1.00 7.82 369 ARG A CA 1
ATOM 691 C C . ARG A 1 80 ? 39.018 2.420 18.647 1.00 7.29 369 ARG A C 1
ATOM 692 O O . ARG A 1 80 ? 38.530 1.559 17.910 1.00 9.74 369 ARG A O 1
ATOM 700 N N . VAL A 1 81 ? 39.211 3.672 18.249 1.00 6.96 370 VAL A N 1
ATOM 701 C CA . VAL A 1 81 ? 38.900 4.091 16.893 1.00 7.68 370 VAL A CA 1
ATOM 702 C C . VAL A 1 81 ? 40.152 4.502 16.119 1.00 7.47 370 VAL A C 1
ATOM 703 O O . VAL A 1 81 ? 40.062 5.244 15.142 1.00 8.85 370 VAL A O 1
ATOM 707 N N . GLY A 1 82 ? 41.320 4.007 16.522 1.00 7.65 371 GLY A N 1
ATOM 708 C CA . GLY A 1 82 ? 42.500 4.111 15.692 1.00 8.62 371 GLY A CA 1
ATOM 709 C C . GLY A 1 82 ? 43.350 5.336 15.915 1.00 9.55 371 GLY A C 1
ATOM 710 O O . GLY A 1 82 ? 44.164 5.665 15.046 1.00 12.80 371 GLY A O 1
ATOM 711 N N . TYR A 1 83 ? 43.203 6.014 17.050 1.00 9.22 372 TYR A N 1
ATOM 712 C CA . TYR A 1 83 ? 44.046 7.143 17.420 1.00 11.16 372 TYR A CA 1
ATOM 713 C C . TYR A 1 83 ? 44.860 6.756 18.644 1.00 13.89 372 TYR A C 1
ATOM 714 O O . TYR A 1 83 ? 44.291 6.406 19.685 1.00 18.48 372 TYR A O 1
ATOM 723 N N A ASP A 1 84 ? 46.188 6.858 18.503 0.55 16.11 373 ASP A N 1
ATOM 724 N N B ASP A 1 84 ? 46.183 6.798 18.549 0.45 15.66 373 ASP A N 1
ATOM 725 C CA A ASP A 1 84 ? 47.145 6.550 19.557 0.55 16.80 373 ASP A CA 1
ATOM 726 C CA B ASP A 1 84 ? 46.967 6.447 19.725 0.45 15.48 373 ASP A CA 1
ATOM 727 C C A ASP A 1 84 ? 47.086 7.556 20.700 0.55 15.58 373 ASP A C 1
ATOM 728 C C B ASP A 1 84 ? 47.298 7.653 20.603 0.45 13.93 373 ASP A C 1
ATOM 729 O O A ASP A 1 84 ? 47.527 7.244 21.812 0.55 15.73 373 ASP A O 1
ATOM 730 O O B ASP A 1 84 ? 48.233 7.584 21.406 0.45 12.14 373 ASP A O 1
ATOM 739 N N . THR A 1 85 ? 46.558 8.752 20.454 1.00 12.69 374 THR A N 1
ATOM 740 C CA . THR A 1 85 ? 46.493 9.789 21.471 1.00 10.88 374 THR A CA 1
ATOM 741 C C . THR A 1 85 ? 45.206 10.578 21.302 1.00 10.17 374 THR A C 1
ATOM 742 O O . THR A 1 85 ? 44.752 10.825 20.177 1.00 11.37 374 THR A O 1
ATOM 746 N N . GLN A 1 86 ? 44.627 10.970 22.432 1.00 10.00 375 GLN A N 1
ATOM 747 C CA . GLN A 1 86 ? 43.445 11.808 22.359 1.00 10.27 375 GLN A CA 1
ATOM 748 C C . GLN A 1 86 ? 43.747 13.166 21.742 1.00 9.06 375 GLN A C 1
ATOM 749 O O . GLN A 1 86 ? 42.828 13.830 21.252 1.00 8.89 375 GLN A O 1
ATOM 755 N N . HIS A 1 87 ? 45.019 13.565 21.709 1.00 8.78 376 HIS A N 1
ATOM 756 C CA . HIS A 1 87 ? 45.393 14.829 21.089 1.00 8.15 376 HIS A CA 1
ATOM 757 C C . HIS A 1 87 ? 44.909 14.911 19.639 1.00 8.03 376 HIS A C 1
ATOM 758 O O . HIS A 1 87 ? 44.363 15.932 19.211 1.00 10.19 376 HIS A O 1
ATOM 765 N N . TYR A 1 88 ? 45.123 13.855 18.859 1.00 7.95 377 TYR A N 1
ATOM 766 C CA . TYR A 1 88 ? 44.668 13.885 17.471 1.00 8.48 377 TYR A CA 1
ATOM 767 C C . TYR A 1 88 ? 43.188 13.549 17.357 1.00 7.81 377 TYR A C 1
ATOM 768 O O . TYR A 1 88 ? 42.495 14.090 16.488 1.00 8.58 377 TYR A O 1
ATOM 777 N N . PHE A 1 89 ? 42.689 12.670 18.226 1.00 7.77 378 PHE A N 1
ATOM 778 C CA . PHE A 1 89 ? 41.282 12.296 18.185 1.00 7.27 378 PHE A CA 1
ATOM 779 C C . PHE A 1 89 ? 40.371 13.493 18.433 1.00 7.27 378 PHE A C 1
ATOM 780 O O . PHE A 1 89 ? 39.360 13.661 17.744 1.00 7.61 378 PHE A O 1
ATOM 788 N N . SER A 1 90 ? 40.692 14.314 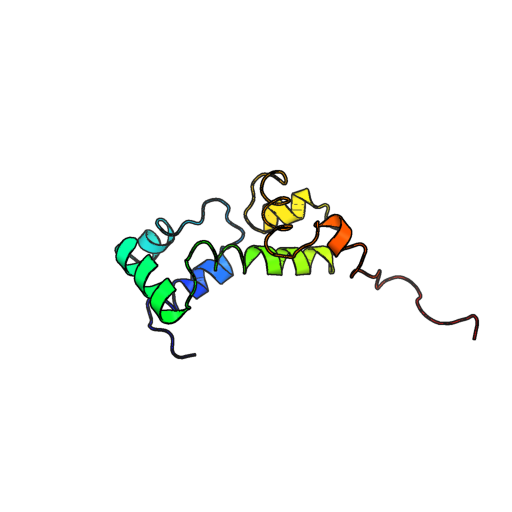19.432 1.00 7.56 379 SER A N 1
ATOM 789 C CA A SER A 1 90 ? 39.838 15.449 19.785 0.47 7.83 379 SER A CA 1
ATOM 790 C CA B SER A 1 90 ? 39.811 15.428 19.772 0.21 8.50 379 SER A CA 1
ATOM 791 C CA C SER A 1 90 ? 39.793 15.413 19.763 0.32 8.78 379 SER A CA 1
ATOM 792 C C . SER A 1 90 ? 39.632 16.375 18.591 1.00 7.18 379 SER A C 1
ATOM 793 O O . SER A 1 90 ? 38.508 16.796 18.290 1.00 7.98 379 SER A O 1
ATOM 800 N N . THR A 1 91 ? 40.723 16.712 17.913 1.00 7.65 380 THR A N 1
ATOM 801 C CA . THR A 1 91 ? 40.634 17.580 16.746 1.00 8.22 380 THR A CA 1
ATOM 802 C C . THR A 1 91 ? 39.813 16.932 15.641 1.00 7.25 380 THR A C 1
ATOM 803 O O . THR A 1 91 ? 38.958 17.581 15.027 1.00 8.35 380 THR A O 1
ATOM 807 N N . ALA A 1 92 ? 40.051 15.646 15.379 1.00 7.65 381 ALA A N 1
ATOM 808 C CA . ALA A 1 92 ? 39.329 14.972 14.308 1.00 7.90 381 ALA A CA 1
ATOM 809 C C . ALA A 1 92 ? 37.843 14.897 14.619 1.00 7.67 381 ALA A C 1
ATOM 810 O O . ALA A 1 92 ? 37.003 15.096 13.730 1.00 8.15 381 ALA A O 1
ATOM 812 N N . PHE A 1 93 ? 37.500 14.636 15.883 1.00 7.04 382 PHE A N 1
ATOM 813 C CA . PHE A 1 93 ? 36.101 14.523 16.254 1.00 6.85 382 PHE A CA 1
ATOM 814 C C . PHE A 1 93 ? 35.392 15.865 16.125 1.00 6.83 382 PHE A C 1
ATOM 815 O O . PHE A 1 93 ? 34.272 15.936 15.607 1.00 7.35 382 PHE A O 1
ATOM 823 N N . LYS A 1 94 ? 36.027 16.942 16.584 1.00 7.36 383 LYS A N 1
ATOM 824 C CA . LYS A 1 94 ? 35.412 18.259 16.461 1.00 7.74 383 LYS A CA 1
ATOM 825 C C . LYS A 1 94 ? 35.117 18.605 15.008 1.00 7.93 383 LYS A C 1
ATOM 826 O O . LYS A 1 94 ? 34.040 19.113 14.694 1.00 8.65 383 LYS A O 1
ATOM 832 N N . LYS A 1 95 ? 36.064 18.337 14.112 1.00 7.93 384 LYS A N 1
ATOM 833 C CA A LYS A 1 95 ? 35.861 18.680 12.712 0.45 8.84 384 LYS A CA 1
ATOM 834 C CA B LYS A 1 95 ? 35.866 18.669 12.705 0.55 9.16 384 LYS A CA 1
ATOM 835 C C . LYS A 1 95 ? 34.766 17.830 12.082 1.00 8.83 384 LYS A C 1
ATOM 836 O O . LYS A 1 95 ? 33.969 18.337 11.285 1.00 10.15 384 LYS A O 1
ATOM 847 N N . ALA A 1 96 ? 34.720 16.539 12.418 1.00 8.04 385 ALA A N 1
AT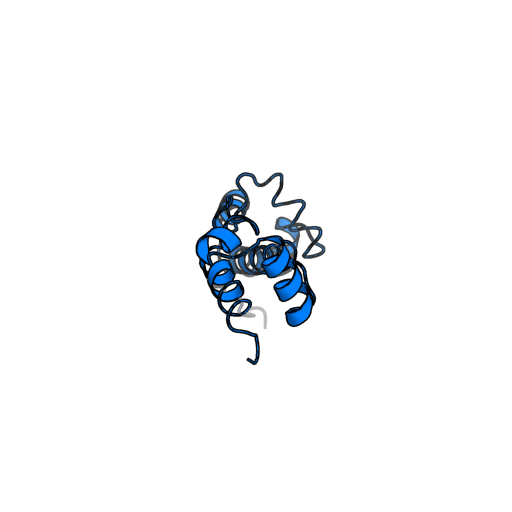OM 848 C CA . ALA A 1 96 ? 33.774 15.626 11.794 1.00 8.25 385 ALA A CA 1
ATOM 849 C C . ALA A 1 96 ? 32.379 15.751 12.370 1.00 8.46 385 ALA A C 1
ATOM 850 O O . ALA A 1 96 ? 31.400 15.524 11.652 1.00 9.39 385 ALA A O 1
ATOM 852 N N . MET A 1 97 ? 32.273 16.058 13.662 1.00 8.06 386 MET A N 1
ATOM 853 C CA . MET A 1 97 ? 31.010 16.036 14.373 1.00 8.99 386 MET A CA 1
ATOM 854 C C . MET A 1 97 ? 30.482 17.418 14.706 1.00 8.91 386 MET A C 1
ATOM 855 O O . MET A 1 97 ? 29.296 17.544 15.029 1.00 10.43 386 MET A O 1
ATOM 860 N N . GLY A 1 98 ? 31.326 18.447 14.647 1.00 9.64 387 GLY A N 1
ATOM 861 C CA . GLY A 1 98 ? 30.918 19.800 14.956 1.00 10.43 387 GLY A CA 1
ATOM 862 C C . GLY A 1 98 ? 30.822 20.119 16.429 1.00 10.68 387 GLY A C 1
ATOM 863 O O . GLY A 1 98 ? 30.272 21.167 16.782 1.00 13.61 387 GLY A O 1
ATOM 864 N N . VAL A 1 99 ? 31.359 19.255 17.290 1.00 9.15 388 VAL A N 1
ATOM 865 C CA A VAL A 1 99 ? 31.227 19.371 18.743 0.35 10.11 388 VAL A CA 1
ATOM 866 C CA B VAL A 1 99 ? 31.260 19.420 18.730 0.65 10.17 388 VAL A CA 1
ATOM 867 C C . VAL A 1 99 ? 32.386 18.603 19.351 1.00 9.27 388 VAL A C 1
ATOM 868 O O . VAL A 1 99 ? 32.869 17.640 18.760 1.00 9.67 388 VAL A O 1
ATOM 875 N N . SER A 1 100 ? 32.814 19.005 20.552 1.00 8.56 389 SER A N 1
ATOM 876 C CA . SER A 1 100 ? 33.853 18.248 21.236 1.00 7.90 389 SER A CA 1
ATOM 877 C C . SER A 1 100 ? 33.290 16.907 21.709 1.00 6.99 389 SER A C 1
ATOM 878 O O . SER A 1 100 ? 32.079 16.757 21.883 1.00 7.87 389 SER A O 1
ATOM 881 N N . PRO A 1 101 ? 34.158 15.923 21.973 1.00 7.43 390 PRO A N 1
ATOM 882 C CA . PRO A 1 101 ? 33.660 14.662 22.547 1.00 7.86 390 PRO A CA 1
ATOM 883 C C . PRO A 1 101 ? 32.862 14.860 23.829 1.00 7.52 390 PRO A C 1
ATOM 884 O O . PRO A 1 101 ? 31.806 14.242 24.007 1.00 7.82 390 PRO A O 1
ATOM 888 N N . ASN A 1 102 ? 33.332 15.728 24.725 1.00 7.64 391 ASN A N 1
ATOM 889 C CA . ASN A 1 102 ? 32.610 15.906 25.979 1.00 9.21 391 ASN A CA 1
ATOM 890 C C . ASN A 1 102 ? 31.265 16.584 25.766 1.00 8.77 391 ASN A C 1
ATOM 891 O O . ASN A 1 102 ? 30.276 16.214 26.406 1.00 10.03 391 ASN A O 1
ATOM 896 N N . GLN A 1 103 ? 31.207 17.596 24.901 1.00 8.61 392 GLN A N 1
ATOM 897 C CA . GLN A 1 103 ? 29.926 18.240 24.652 1.00 9.95 392 GLN A CA 1
ATOM 898 C C . GLN A 1 103 ? 28.980 17.334 23.876 1.00 8.70 392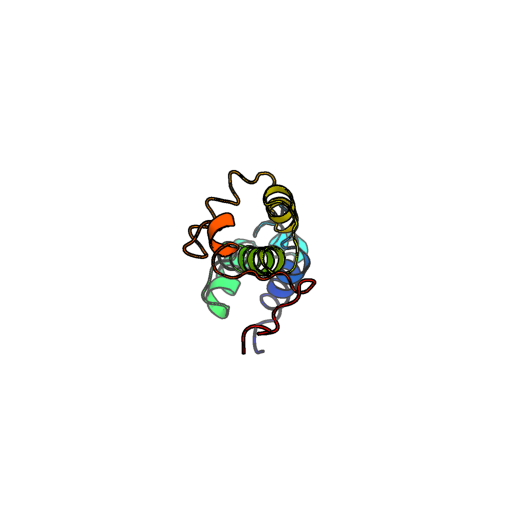 GLN A C 1
ATOM 899 O O . GLN A 1 103 ? 27.760 17.422 24.060 1.00 9.38 392 GLN A O 1
ATOM 905 N N . TYR A 1 104 ? 29.511 16.460 23.019 1.00 8.78 393 TYR A N 1
ATOM 906 C CA . TYR A 1 104 ? 28.675 15.453 22.370 1.00 8.16 393 TYR A CA 1
ATOM 907 C C . TYR A 1 104 ? 27.940 14.621 23.418 1.00 8.43 393 TYR A C 1
ATOM 908 O O . TYR A 1 104 ? 26.721 14.420 23.339 1.00 9.31 393 TYR A O 1
ATOM 917 N N . ARG A 1 105 ? 28.665 14.171 24.442 1.00 9.11 394 ARG A N 1
ATOM 918 C CA . ARG A 1 105 ? 28.044 13.435 25.537 1.00 10.72 394 ARG A CA 1
ATOM 919 C C . ARG A 1 105 ? 27.047 14.287 26.306 1.00 10.51 394 ARG A C 1
ATOM 920 O O . ARG A 1 105 ? 25.925 13.850 26.573 1.00 12.51 394 ARG A O 1
ATOM 928 N N . ARG A 1 106 ? 27.453 15.488 26.721 1.00 10.30 395 ARG A N 1
ATOM 929 C CA A ARG A 1 106 ? 26.570 16.297 27.553 0.50 11.33 395 ARG A CA 1
ATOM 930 C CA B ARG A 1 106 ? 26.575 16.314 27.546 0.50 11.43 395 ARG A CA 1
ATOM 931 C C . ARG A 1 106 ? 25.238 16.557 26.861 1.00 11.00 395 ARG A C 1
ATOM 932 O O . ARG A 1 106 ? 24.185 16.568 27.510 1.00 12.43 395 ARG A O 1
ATOM 947 N N . THR A 1 107 ? 25.257 16.744 25.544 1.00 9.73 396 THR A N 1
ATOM 948 C CA A THR A 1 107 ? 24.008 17.038 24.859 0.51 9.74 396 THR A CA 1
ATOM 949 C CA B THR A 1 107 ? 24.030 17.036 24.813 0.49 9.11 396 THR A CA 1
ATOM 950 C C . THR A 1 107 ? 23.184 15.791 24.571 1.00 9.67 396 THR A C 1
ATOM 951 O O . THR A 1 107 ? 21.949 15.873 24.562 1.00 11.18 396 THR A O 1
ATOM 958 N N . ARG A 1 108 ? 23.821 14.638 24.365 1.00 8.29 397 ARG A N 1
ATOM 959 C CA . ARG A 1 108 ? 23.123 13.479 23.827 1.00 8.43 397 ARG A CA 1
ATOM 960 C C . ARG A 1 108 ? 22.982 12.292 24.764 1.00 8.85 397 ARG A C 1
ATOM 961 O O . ARG A 1 108 ? 22.091 11.465 24.545 1.00 9.78 397 ARG A O 1
ATOM 969 N N . MET A 1 109 ? 23.817 12.178 25.785 1.00 9.44 398 MET A N 1
ATOM 970 C CA A MET A 1 109 ? 23.830 10.958 26.573 0.62 11.35 398 MET A CA 1
ATOM 971 C CA B MET A 1 109 ? 23.867 10.984 26.618 0.38 9.96 398 MET A CA 1
ATOM 972 C C . MET A 1 109 ? 22.726 10.970 27.627 1.00 11.75 398 MET A C 1
ATOM 973 O O . MET A 1 109 ? 22.199 12.015 28.017 1.00 14.57 398 MET A O 1
ATOM 982 N N . ILE A 1 110 ? 22.359 9.769 28.062 1.00 12.10 399 ILE A N 1
ATOM 983 C CA . ILE A 1 110 ? 21.456 9.588 29.190 1.00 12.27 399 ILE A CA 1
ATOM 984 C C . ILE A 1 110 ? 21.853 8.300 29.891 1.00 11.40 399 ILE A C 1
ATOM 985 O O . ILE A 1 110 ? 22.322 7.346 29.263 1.00 13.36 399 ILE A O 1
ATOM 990 N N . SER A 1 111 ? 21.680 8.276 31.208 1.00 11.25 400 SER A N 1
ATOM 991 C CA A SER A 1 111 ? 21.983 7.089 31.999 0.52 11.77 400 SER A CA 1
ATOM 992 C CA B SER A 1 111 ? 21.980 7.089 31.998 0.48 12.39 400 SER A CA 1
ATOM 993 C C . SER A 1 111 ? 20.763 6.174 31.981 1.00 11.26 400 SER A C 1
ATOM 994 O O . SER A 1 111 ? 19.717 6.511 32.546 1.00 13.78 400 SER A O 1
ATOM 999 N N . GLU A 1 112 ? 20.895 5.012 31.331 1.00 11.04 401 GLU A N 1
ATOM 1000 C CA . GLU A 1 112 ? 19.771 4.089 31.193 1.00 11.06 401 GLU A CA 1
ATOM 1001 C C . GLU A 1 112 ? 19.455 3.359 32.487 1.00 10.42 401 GLU A C 1
ATOM 1002 O O . GLU A 1 112 ? 18.349 2.831 32.626 1.00 12.25 401 GLU 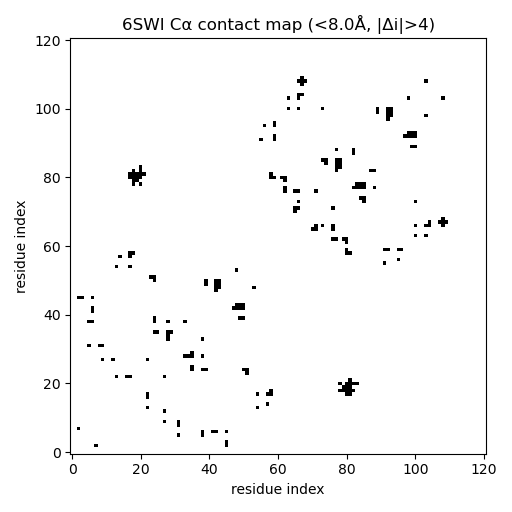A O 1
ATOM 1008 N N . TYR A 1 113 ? 20.389 3.318 33.430 1.00 10.75 402 TYR A N 1
ATOM 1009 C CA . TYR A 1 113 ? 20.225 2.568 34.663 1.00 10.64 402 TYR A CA 1
ATOM 1010 C C . TYR A 1 113 ? 19.641 3.409 35.791 1.00 11.10 402 TYR A C 1
ATOM 1011 O O . TYR A 1 113 ? 19.568 2.935 36.925 1.00 13.26 402 TYR A O 1
ATOM 1020 N N . THR A 1 114 ? 19.223 4.638 35.506 1.00 13.09 403 THR A N 1
ATOM 1021 C CA A THR A 1 114 ? 18.602 5.540 36.466 0.48 14.45 403 THR A CA 1
ATOM 1022 C CA B THR A 1 114 ? 18.582 5.471 36.509 0.52 14.93 403 THR A CA 1
ATOM 1023 C C . THR A 1 114 ? 17.106 5.644 36.181 1.00 14.37 403 THR A C 1
ATOM 1024 O O . THR A 1 114 ? 16.653 5.399 35.061 1.00 14.99 403 THR A O 1
ATOM 1031 N N . ASP A 1 115 ? 16.348 6.036 37.203 1.00 15.54 404 ASP A N 1
ATOM 1032 C CA . ASP A 1 115 ? 14.903 6.212 37.110 1.00 16.75 404 ASP A CA 1
ATOM 1033 C C . ASP A 1 115 ? 14.579 7.536 36.422 1.00 15.14 404 ASP A C 1
ATOM 1034 O O . ASP A 1 115 ? 14.882 8.608 36.956 1.00 15.63 404 ASP A O 1
ATOM 1039 N N . HIS A 1 116 ? 13.933 7.465 35.257 1.00 14.76 405 HIS A N 1
ATOM 1040 C CA . HIS A 1 116 ? 13.509 8.649 34.519 1.00 14.72 405 HIS A CA 1
ATOM 1041 C C . HIS A 1 116 ? 12.000 8.837 34.519 1.00 14.72 405 HIS A C 1
ATOM 1042 O O . HIS A 1 116 ? 11.486 9.654 33.743 1.00 15.51 405 HIS A O 1
ATOM 1049 N N . HIS A 1 117 ? 11.285 8.104 35.366 1.00 15.69 406 HIS A N 1
ATOM 1050 C CA . HIS A 1 117 ? 9.845 8.263 35.476 1.00 17.23 406 HIS A CA 1
ATOM 1051 C C . HIS A 1 117 ? 9.501 9.613 36.085 1.00 15.83 406 HIS A C 1
ATOM 1052 O O . HIS A 1 117 ? 10.219 10.137 36.940 1.00 16.00 406 HIS A O 1
ATOM 1059 N N . HIS A 1 118 ? 8.365 10.158 35.660 1.00 15.95 407 HIS A N 1
ATOM 1060 C CA . HIS A 1 118 ? 7.855 11.414 36.204 1.00 17.50 407 HIS A CA 1
ATOM 1061 C C . HIS A 1 118 ? 7.031 11.098 37.444 1.00 16.88 407 HIS A C 1
ATOM 1062 O O . HIS A 1 118 ? 5.830 10.832 37.377 1.00 20.21 407 HIS A O 1
ATOM 1069 N N . HIS A 1 119 ? 7.686 11.133 38.601 1.00 17.37 408 HIS A N 1
ATOM 1070 C CA . HIS A 1 119 ? 6.966 10.934 39.847 1.00 16.74 408 HIS A CA 1
ATOM 1071 C C . HIS A 1 119 ? 6.288 12.196 40.338 1.00 18.21 408 HIS A C 1
ATOM 1072 O O . HIS A 1 119 ? 5.434 12.115 41.225 1.00 18.56 408 HIS A O 1
ATOM 1079 N N . HIS A 1 120 ? 6.669 13.357 39.807 1.00 19.29 409 HIS A N 1
ATOM 1080 C CA . HIS A 1 120 ? 6.038 14.605 40.209 1.00 21.46 409 HIS A CA 1
ATOM 1081 C C . HIS A 1 120 ? 4.656 14.780 39.596 1.00 27.38 409 HIS A C 1
ATOM 1082 O O . HIS A 1 120 ? 3.901 15.647 40.050 1.00 28.02 409 HIS A O 1
ATOM 1089 N N . HIS A 1 121 ? 4.309 13.977 38.595 1.00 34.18 410 HIS A N 1
ATOM 1090 C CA . HIS A 1 121 ? 2.979 14.001 38.002 1.00 40.12 410 HIS A CA 1
ATOM 1091 C C . HIS A 1 121 ? 1.922 13.628 39.036 1.00 42.08 410 HIS A C 1
ATOM 1092 O O . HIS A 1 121 ? 0.769 14.046 38.936 1.00 43.79 410 HIS A O 1
#

Foldseek 3Di:
DPQDPLLVVLLVVLLVCQLALPDDLVVVCVVVVHDSVVSQVSNCVRVVDGPVVSSLLSLLVQLLVCLAVHPDDQCVSCNRRRHNGVVVVQVSNCVNPVDGSVVSNVVHHDDPPDDPDDPVD

Solvent-accessible surface area: 8031 Å² total; per-residue (Å²): 108,136,33,29,88,22,0,75,130,0,68,95,57,0,88,151,57,27,38,86,58,109,16,61,32,9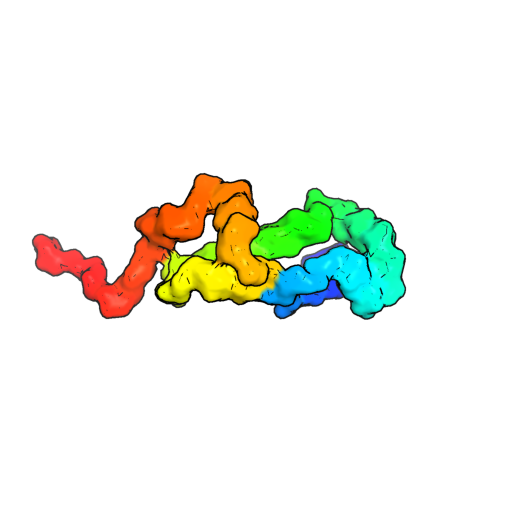6,44,0,0,117,116,24,138,45,56,42,106,97,0,40,133,26,1,116,125,53,40,50,54,31,11,97,119,15,2,29,125,36,16,1,96,71,0,5,91,15,0,63,80,42,120,31,65,26,104,66,0,0,108,108,0,7,33,123,52,90,123,137,0,32,82,21,0,98,178,56,47,64,44,31,7,92,86,22,28,192,92,114,74,98,40,151,171,74,86,100,143,117,144,156,170

Radius of gyration: 17.69 Å; Cα contacts (8 Å, |Δi|>4): 133; chains: 1; bounding box: 46×26×49 Å